Protein AF-A0A8S4SME7-F1 (afdb_monomer_lite)

Radius of gyration: 21.88 Å; chains: 1; bounding box: 50×60×46 Å

Structure (mmCIF, N/CA/C/O backbone):
data_AF-A0A8S4SME7-F1
#
_entry.id   AF-A0A8S4SME7-F1
#
loop_
_atom_site.group_PDB
_atom_site.id
_atom_site.type_symbol
_atom_site.label_atom_id
_atom_site.label_alt_id
_atom_site.label_comp_id
_atom_site.label_asym_id
_atom_site.label_entity_id
_atom_site.label_seq_id
_atom_site.pdbx_PDB_ins_code
_atom_site.Cartn_x
_atom_site.Cartn_y
_atom_site.Cartn_z
_atom_site.occupancy
_atom_site.B_iso_or_equiv
_atom_site.auth_seq_id
_atom_site.auth_comp_id
_atom_site.auth_asym_id
_atom_site.auth_atom_id
_atom_site.pdbx_PDB_model_num
ATOM 1 N N . MET A 1 1 ? 22.020 8.463 -25.367 1.00 37.25 1 MET A N 1
ATOM 2 C CA . MET A 1 1 ? 21.002 7.400 -25.484 1.00 37.25 1 MET A CA 1
ATOM 3 C C . MET A 1 1 ? 20.039 7.570 -24.329 1.00 37.25 1 MET A C 1
ATOM 5 O O . MET A 1 1 ? 20.477 7.434 -23.194 1.00 37.25 1 MET A O 1
ATOM 9 N N . ASP A 1 2 ? 18.777 7.885 -24.602 1.00 42.16 2 ASP A N 1
ATOM 10 C CA . ASP A 1 2 ? 17.768 7.990 -23.550 1.00 42.16 2 ASP A CA 1
ATOM 11 C C . ASP A 1 2 ? 17.160 6.609 -23.271 1.00 42.16 2 ASP A C 1
ATOM 13 O O . ASP A 1 2 ? 16.601 5.966 -24.163 1.00 42.16 2 ASP A O 1
ATOM 17 N N . PHE A 1 3 ? 17.296 6.130 -22.034 1.00 53.47 3 PHE A N 1
ATOM 18 C CA . PHE A 1 3 ? 16.821 4.818 -21.591 1.00 53.47 3 PHE A CA 1
ATOM 19 C C . PHE A 1 3 ? 15.359 4.899 -21.130 1.00 53.47 3 PHE A C 1
ATOM 21 O O . PHE A 1 3 ? 15.070 4.812 -19.939 1.00 53.47 3 PHE A O 1
ATOM 28 N N . TYR A 1 4 ? 14.418 5.099 -22.052 1.00 61.88 4 TYR A N 1
ATOM 29 C CA . TYR A 1 4 ? 12.991 5.030 -21.715 1.00 61.88 4 TYR A CA 1
ATOM 30 C C . TYR A 1 4 ? 12.489 3.580 -21.738 1.00 61.88 4 TYR A C 1
ATOM 32 O O . TYR A 1 4 ? 12.801 2.817 -22.656 1.00 61.88 4 TYR A O 1
ATOM 40 N N . VAL A 1 5 ? 11.666 3.203 -20.752 1.00 65.62 5 VAL A N 1
ATOM 41 C CA . VAL A 1 5 ? 10.930 1.929 -20.770 1.00 65.62 5 VAL A CA 1
ATOM 42 C C . VAL A 1 5 ? 9.905 2.000 -21.903 1.00 65.62 5 VAL A C 1
ATOM 44 O O . VAL A 1 5 ? 8.977 2.805 -21.848 1.00 65.62 5 VAL A O 1
ATOM 47 N N . LYS A 1 6 ? 10.033 1.154 -22.931 1.00 69.12 6 LYS A N 1
ATOM 48 C CA . LYS A 1 6 ? 8.935 0.929 -23.882 1.00 69.12 6 LYS A CA 1
ATOM 49 C C . LYS A 1 6 ? 7.955 -0.056 -23.258 1.00 69.12 6 LYS A C 1
ATOM 51 O O . LYS A 1 6 ? 8.192 -1.262 -23.273 1.00 69.12 6 LYS A O 1
ATOM 56 N N . LEU A 1 7 ? 6.864 0.455 -22.692 1.00 71.56 7 LEU A N 1
ATOM 57 C CA . LEU A 1 7 ? 5.798 -0.396 -22.171 1.00 71.56 7 LEU A CA 1
ATOM 58 C C . LEU A 1 7 ? 5.034 -1.056 -23.334 1.00 71.56 7 LEU A C 1
ATOM 60 O O . LEU A 1 7 ? 4.980 -0.485 -24.427 1.00 71.56 7 LEU A O 1
ATOM 64 N N . PRO A 1 8 ? 4.376 -2.213 -23.118 1.00 65.00 8 PRO A N 1
ATOM 65 C CA . PRO A 1 8 ? 3.649 -2.937 -24.171 1.00 65.00 8 PRO A CA 1
ATOM 66 C C . PRO A 1 8 ? 2.596 -2.100 -24.914 1.00 65.00 8 PRO A C 1
ATOM 68 O O . PRO A 1 8 ? 2.204 -2.431 -26.027 1.00 65.00 8 PRO A O 1
ATOM 71 N N . ARG A 1 9 ? 2.135 -1.004 -24.301 1.00 67.62 9 ARG A N 1
ATOM 72 C CA . ARG A 1 9 ? 1.143 -0.072 -24.856 1.00 67.62 9 ARG A CA 1
ATOM 73 C C . ARG A 1 9 ? 1.756 1.127 -25.592 1.00 67.62 9 ARG A C 1
ATOM 75 O O . ARG A 1 9 ? 1.030 2.050 -25.934 1.00 67.62 9 ARG A O 1
ATOM 82 N N . GLY A 1 10 ? 3.074 1.148 -25.799 1.00 67.12 10 GLY A N 1
ATOM 83 C CA . GLY A 1 10 ? 3.774 2.221 -26.515 1.00 67.12 10 GLY A CA 1
ATOM 84 C C . GLY A 1 10 ? 3.908 3.538 -25.742 1.00 67.12 10 GLY A C 1
ATOM 85 O O . GLY A 1 10 ? 4.408 4.514 -26.294 1.00 67.12 10 GLY A O 1
ATOM 86 N N . HIS A 1 11 ? 3.492 3.577 -24.474 1.00 67.88 11 HIS A N 1
ATOM 87 C CA . HIS A 1 11 ? 3.708 4.718 -23.586 1.00 67.88 11 HIS A CA 1
ATOM 88 C C . HIS A 1 11 ? 5.044 4.592 -22.845 1.00 67.88 11 HIS A C 1
ATOM 90 O O . HIS A 1 11 ? 5.543 3.488 -22.621 1.00 67.88 11 HIS A O 1
ATOM 96 N N . THR A 1 12 ? 5.606 5.735 -22.461 1.00 71.31 12 THR A N 1
ATOM 97 C CA . THR A 1 12 ? 6.865 5.842 -21.707 1.00 71.31 12 THR A CA 1
ATOM 98 C C . THR A 1 12 ? 6.650 6.047 -20.207 1.00 71.31 12 THR A C 1
ATOM 100 O O . THR A 1 12 ? 7.602 5.953 -19.437 1.00 71.31 12 THR A O 1
ATOM 103 N N . GLU A 1 13 ? 5.411 6.310 -19.783 1.00 82.06 13 GLU A N 1
ATOM 104 C CA . GLU A 1 13 ? 5.042 6.488 -18.381 1.00 82.06 13 GLU A CA 1
ATOM 105 C C . GLU A 1 13 ? 4.239 5.287 -17.876 1.00 82.06 13 GLU A C 1
ATOM 107 O O . GLU A 1 13 ? 3.258 4.873 -18.500 1.00 82.06 13 GLU A O 1
ATOM 112 N N . VAL A 1 14 ? 4.654 4.751 -16.728 1.00 88.19 14 VAL A N 1
ATOM 113 C CA . VAL A 1 14 ? 3.963 3.656 -16.042 1.00 88.19 14 VAL A CA 1
ATOM 114 C C . VAL A 1 14 ? 2.663 4.166 -15.434 1.00 88.19 14 VAL A C 1
ATOM 116 O O . VAL A 1 14 ? 2.647 5.174 -14.720 1.00 88.19 14 VAL A O 1
ATOM 119 N N . LYS A 1 15 ? 1.576 3.427 -15.647 1.00 91.50 15 LYS A N 1
ATOM 120 C CA . LYS A 1 15 ? 0.290 3.697 -14.998 1.00 91.50 15 LYS A CA 1
ATOM 121 C C . LYS A 1 15 ? 0.191 2.876 -13.722 1.00 91.50 15 LYS A C 1
ATOM 123 O O . LYS A 1 15 ? 0.374 1.664 -13.762 1.00 91.50 15 LYS A O 1
ATOM 128 N N . VAL A 1 16 ? -0.128 3.533 -12.607 1.00 95.88 16 VAL A N 1
ATOM 129 C CA . VAL A 1 16 ? -0.316 2.889 -11.300 1.00 95.88 16 VAL A CA 1
ATOM 130 C C . VAL A 1 16 ? -1.591 3.422 -10.655 1.00 95.88 16 VAL A C 1
ATOM 132 O O . VAL A 1 16 ? -1.749 4.630 -10.482 1.00 95.88 16 VAL A O 1
ATOM 135 N N . GLU A 1 17 ? -2.495 2.524 -10.278 1.00 97.69 17 GLU A N 1
ATOM 136 C CA . GLU A 1 17 ? -3.745 2.856 -9.600 1.00 97.69 17 GLU A CA 1
ATOM 137 C C . GLU A 1 17 ? -3.988 1.915 -8.417 1.00 97.69 17 GLU A C 1
ATOM 139 O O . GLU A 1 17 ? -3.972 0.694 -8.561 1.00 97.69 17 GLU A O 1
ATOM 144 N N . LEU A 1 18 ? -4.283 2.476 -7.244 1.00 98.19 18 LEU A N 1
ATOM 145 C CA . LEU A 1 18 ? -4.785 1.699 -6.118 1.00 98.19 18 LEU A CA 1
ATOM 146 C C . LEU A 1 18 ? -6.297 1.504 -6.266 1.00 98.19 18 LEU A C 1
ATOM 148 O O . LEU A 1 18 ? -7.036 2.477 -6.320 1.00 98.19 18 LEU A O 1
ATOM 152 N N . GLN A 1 19 ? -6.790 0.273 -6.285 1.00 97.81 19 GLN A N 1
ATOM 153 C CA . GLN A 1 19 ? -8.214 -0.063 -6.217 1.00 97.81 19 GLN A CA 1
ATOM 154 C C . GLN A 1 19 ? -8.554 -0.600 -4.823 1.00 97.81 19 GLN A C 1
ATOM 156 O O . GLN A 1 19 ? -7.885 -1.509 -4.335 1.00 97.81 19 GLN A O 1
ATOM 161 N N . MET A 1 20 ? -9.572 -0.021 -4.184 1.00 95.94 20 MET A N 1
ATOM 162 C CA . MET A 1 20 ? -10.047 -0.382 -2.842 1.00 95.94 20 MET A CA 1
ATOM 163 C C . MET A 1 20 ? -11.424 0.231 -2.569 1.00 95.94 20 MET A C 1
ATOM 165 O O . MET A 1 20 ? -11.803 1.221 -3.208 1.00 95.94 20 MET A O 1
ATOM 169 N N . GLU A 1 21 ? -12.143 -0.312 -1.590 1.00 96.06 21 GLU A N 1
ATOM 170 C CA . GLU A 1 21 ? -13.357 0.298 -1.058 1.00 96.06 21 GLU A CA 1
ATOM 171 C C . GLU A 1 21 ? -13.054 1.571 -0.247 1.00 96.06 21 GLU A C 1
ATOM 173 O O . GLU A 1 21 ? -12.045 1.676 0.450 1.00 96.06 21 GLU A O 1
ATOM 178 N N . ARG A 1 22 ? -13.967 2.549 -0.315 1.00 97.00 22 ARG A N 1
ATOM 179 C CA . ARG A 1 22 ? -13.883 3.805 0.452 1.00 97.00 22 ARG A CA 1
ATOM 180 C C . ARG A 1 22 ? -14.353 3.647 1.898 1.00 97.00 22 ARG A C 1
ATOM 182 O O . ARG A 1 22 ? -13.920 4.395 2.768 1.00 97.00 22 ARG A O 1
ATOM 189 N N . TRP A 1 23 ? -15.240 2.691 2.158 1.00 96.75 23 TRP A N 1
ATOM 190 C CA . TRP A 1 23 ? -15.848 2.479 3.467 1.00 96.75 23 TRP A CA 1
ATOM 191 C C . TRP A 1 23 ? -15.743 1.020 3.874 1.00 96.75 23 TRP A C 1
ATOM 193 O O . TRP A 1 23 ? -15.967 0.132 3.054 1.00 96.75 23 TRP A O 1
ATOM 203 N N . ALA A 1 24 ? -15.457 0.780 5.149 1.00 96.00 24 ALA A N 1
ATOM 204 C CA . ALA A 1 24 ? -15.472 -0.557 5.723 1.00 96.00 24 ALA A CA 1
ATOM 205 C C . ALA A 1 24 ? -16.025 -0.528 7.149 1.00 96.00 24 ALA A C 1
ATOM 207 O O . ALA A 1 24 ? -15.760 0.400 7.914 1.00 96.00 24 ALA A O 1
ATOM 208 N N . ALA A 1 25 ? -16.794 -1.548 7.520 1.00 96.12 25 ALA A N 1
ATOM 209 C CA . ALA A 1 25 ? -17.278 -1.674 8.886 1.00 96.12 25 ALA A CA 1
ATOM 210 C C . ALA A 1 25 ? -16.133 -2.068 9.834 1.00 96.12 25 ALA A C 1
ATOM 212 O O . ALA A 1 25 ? -15.244 -2.847 9.475 1.00 96.12 25 ALA A O 1
ATOM 213 N N . ARG A 1 26 ? -16.178 -1.570 11.070 1.00 96.62 26 ARG A N 1
ATOM 214 C CA . ARG A 1 26 ? -15.284 -1.982 12.157 1.00 96.62 26 ARG A CA 1
ATOM 215 C C . ARG A 1 26 ? -15.386 -3.496 12.384 1.00 96.62 26 ARG A C 1
ATOM 217 O O . ARG A 1 26 ? -16.487 -4.033 12.456 1.00 96.62 26 ARG A O 1
ATOM 224 N N . GLY A 1 27 ? -14.249 -4.172 12.513 1.00 94.31 27 GLY A N 1
ATOM 225 C CA . GLY A 1 27 ? -14.116 -5.630 12.562 1.00 94.31 27 GLY A CA 1
ATOM 226 C C . GLY A 1 27 ? -14.125 -6.301 11.183 1.00 94.31 27 GLY A C 1
ATOM 227 O O . GLY A 1 27 ? -13.787 -7.477 11.079 1.00 94.31 27 GLY A O 1
ATOM 228 N N . GLY A 1 28 ? -14.470 -5.565 10.122 1.00 92.81 28 GLY A N 1
ATOM 229 C CA . GLY A 1 28 ? -14.517 -6.065 8.753 1.00 92.81 28 GLY A CA 1
ATOM 230 C C . GLY A 1 28 ? -13.144 -6.17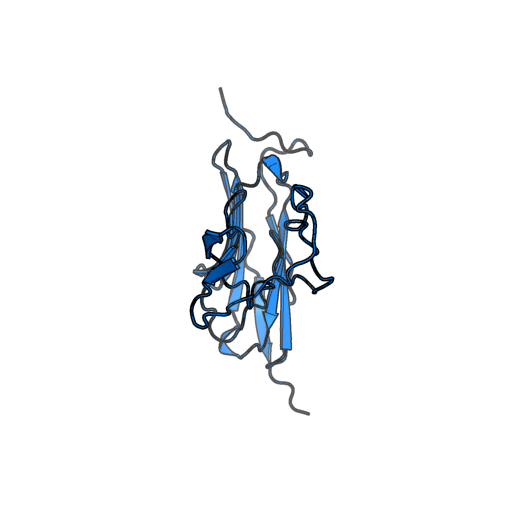9 8.091 1.00 92.81 28 GLY A C 1
ATOM 231 O O . GLY A 1 28 ? -12.095 -6.179 8.743 1.00 92.81 28 GLY A O 1
ATOM 232 N N . SER A 1 29 ? -13.161 -6.265 6.761 1.00 93.44 29 SER A N 1
ATOM 233 C CA . SER A 1 29 ? -11.963 -6.350 5.930 1.00 93.44 29 SER A CA 1
ATOM 234 C C . SER A 1 29 ? -12.083 -5.517 4.663 1.00 93.44 29 SER A C 1
ATOM 236 O O . SER A 1 29 ? -13.184 -5.347 4.147 1.00 93.44 29 SER A O 1
ATOM 238 N N . VAL A 1 30 ? -10.947 -5.065 4.139 1.00 94.75 30 VAL A N 1
ATOM 239 C CA . VAL A 1 30 ? -10.841 -4.317 2.881 1.00 94.75 30 VAL A CA 1
ATOM 240 C C . VAL A 1 30 ? -9.735 -4.929 2.025 1.00 94.75 30 VAL A C 1
ATOM 242 O O . VAL A 1 30 ? -8.704 -5.369 2.551 1.00 94.75 30 VAL A O 1
ATOM 245 N N . ARG A 1 31 ? -9.945 -4.980 0.708 1.00 94.25 31 ARG A N 1
ATOM 246 C CA . ARG A 1 31 ? -8.948 -5.483 -0.241 1.00 94.25 31 ARG A CA 1
ATOM 247 C C . ARG A 1 31 ? -8.300 -4.309 -0.960 1.00 94.25 31 ARG A C 1
ATOM 249 O O . ARG A 1 31 ? -8.968 -3.532 -1.630 1.00 94.25 31 ARG A O 1
ATOM 256 N N . LEU A 1 32 ? -6.981 -4.215 -0.854 1.00 96.00 32 LEU A N 1
ATOM 257 C CA . LEU A 1 32 ? -6.188 -3.233 -1.581 1.00 96.00 32 LEU A CA 1
ATOM 258 C C . LEU A 1 32 ? -5.570 -3.935 -2.786 1.00 96.00 32 LEU A C 1
ATOM 260 O O . LEU A 1 32 ? -4.917 -4.968 -2.631 1.00 96.00 32 LEU A O 1
ATOM 264 N N . ARG A 1 33 ? -5.767 -3.390 -3.986 1.00 96.50 33 ARG A N 1
ATOM 265 C CA . ARG A 1 33 ? -5.209 -3.924 -5.232 1.00 96.50 33 ARG A CA 1
ATOM 266 C C . ARG A 1 33 ? -4.426 -2.840 -5.961 1.00 96.50 33 ARG A C 1
ATOM 268 O O . ARG A 1 33 ? -5.002 -1.835 -6.355 1.00 96.50 33 ARG A O 1
ATOM 275 N N . CYS A 1 34 ? -3.136 -3.061 -6.174 1.00 97.00 34 CYS A N 1
ATOM 276 C CA . CYS A 1 34 ? -2.308 -2.194 -6.998 1.00 97.00 34 CYS A CA 1
ATOM 277 C C . CYS A 1 34 ? -2.409 -2.648 -8.457 1.00 97.00 34 CYS A C 1
ATOM 279 O O . CYS A 1 34 ? -1.972 -3.741 -8.816 1.00 97.00 34 CYS A O 1
ATOM 281 N N . VAL A 1 35 ? -3.048 -1.839 -9.295 1.00 96.38 35 VAL A N 1
ATOM 282 C CA . VAL A 1 35 ? -3.183 -2.082 -10.731 1.00 96.38 35 VAL A CA 1
ATOM 283 C C . VAL A 1 35 ? -2.103 -1.292 -11.452 1.00 96.38 35 VAL A C 1
ATOM 285 O O . VAL A 1 35 ? -2.034 -0.074 -11.317 1.00 96.38 35 VAL A O 1
ATOM 288 N N . HIS A 1 36 ? -1.275 -1.982 -12.233 1.00 94.25 36 HIS A N 1
ATOM 289 C CA . HIS A 1 36 ? -0.231 -1.357 -13.034 1.00 94.25 36 HIS A CA 1
ATOM 290 C C . HIS A 1 36 ? -0.052 -2.044 -14.387 1.00 94.25 36 HIS A C 1
ATOM 292 O O . HIS A 1 36 ? -0.512 -3.168 -14.592 1.00 94.25 36 HIS A O 1
ATOM 298 N N . ASP A 1 37 ? 0.634 -1.376 -15.313 1.00 92.06 37 ASP A N 1
ATOM 299 C CA . ASP A 1 37 ? 0.976 -1.908 -16.639 1.00 92.06 37 ASP A CA 1
ATOM 300 C C . ASP A 1 37 ? 2.440 -2.353 -16.782 1.00 92.06 37 ASP A C 1
ATOM 302 O O . ASP A 1 37 ? 2.863 -2.741 -17.872 1.00 92.06 37 ASP A O 1
ATOM 306 N N . VAL A 1 38 ? 3.193 -2.367 -15.676 1.00 90.12 38 VAL A N 1
ATOM 307 C CA . VAL A 1 38 ? 4.550 -2.931 -15.620 1.00 90.12 38 VAL A CA 1
ATOM 308 C C . VAL A 1 38 ? 4.517 -4.444 -15.872 1.00 90.12 38 VAL A C 1
ATOM 310 O O . VAL A 1 38 ? 3.842 -5.164 -15.132 1.00 90.12 38 VAL A O 1
ATOM 313 N N . PRO A 1 39 ? 5.256 -4.953 -16.873 1.00 88.06 39 PRO A N 1
ATOM 314 C CA . PRO A 1 39 ? 5.423 -6.386 -17.077 1.00 88.06 39 PRO A CA 1
ATOM 315 C C . PRO A 1 39 ? 6.105 -7.066 -15.874 1.00 88.06 39 PRO A C 1
ATOM 317 O O . PRO A 1 39 ? 7.038 -6.490 -15.310 1.00 88.06 39 PRO A O 1
ATOM 320 N N . PRO A 1 40 ? 5.745 -8.316 -15.523 1.00 87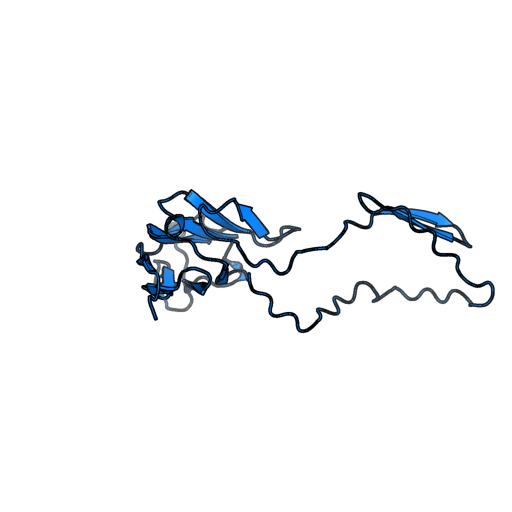.50 40 PRO A N 1
ATOM 321 C CA . PRO A 1 40 ? 6.311 -9.003 -14.355 1.00 87.50 40 PRO A CA 1
ATOM 322 C C . PRO A 1 40 ? 7.845 -9.087 -14.355 1.00 87.50 40 PRO A C 1
ATOM 324 O O . PRO A 1 40 ? 8.476 -8.910 -13.319 1.00 87.50 40 PRO A O 1
ATOM 327 N N . HIS A 1 41 ? 8.459 -9.272 -15.528 1.00 86.31 41 HIS A N 1
ATOM 328 C CA . HIS A 1 41 ? 9.917 -9.338 -15.693 1.00 86.31 41 HIS A CA 1
ATOM 329 C C . HIS A 1 41 ? 10.635 -7.985 -15.528 1.00 86.31 41 HIS A C 1
ATOM 331 O O . HIS A 1 41 ? 11.855 -7.967 -15.417 1.00 86.31 41 HIS A O 1
ATOM 337 N N . LEU A 1 42 ? 9.905 -6.860 -15.497 1.00 89.00 42 LEU A N 1
ATOM 338 C CA . LEU A 1 42 ? 10.454 -5.518 -15.233 1.00 89.00 42 LEU A CA 1
ATOM 339 C C . LEU A 1 42 ? 10.110 -4.983 -13.832 1.00 89.00 42 LEU A C 1
ATOM 341 O O . LEU A 1 42 ? 10.862 -4.175 -13.302 1.00 89.00 42 LEU A O 1
ATOM 345 N N . LEU A 1 43 ? 9.043 -5.493 -13.201 1.00 91.50 43 LEU A N 1
ATOM 346 C CA . LEU A 1 43 ? 8.641 -5.247 -11.804 1.00 91.50 43 LEU A CA 1
ATOM 347 C C . LEU A 1 43 ? 9.653 -5.643 -10.691 1.00 91.50 43 LEU A C 1
ATOM 349 O O . LEU A 1 43 ? 9.636 -6.778 -10.230 1.00 91.50 43 LEU A O 1
ATOM 353 N N . ASP A 1 44 ? 10.462 -4.722 -10.179 1.00 93.81 44 ASP A N 1
ATOM 354 C CA . ASP A 1 44 ? 11.325 -4.960 -8.999 1.00 93.81 44 ASP A CA 1
ATOM 355 C C . ASP A 1 44 ? 10.480 -5.232 -7.743 1.00 93.81 44 ASP A C 1
ATOM 357 O O . ASP A 1 44 ? 10.668 -6.195 -6.994 1.00 93.81 44 ASP A O 1
ATOM 361 N N . LYS A 1 45 ? 9.517 -4.339 -7.495 1.00 94.94 45 LYS A N 1
ATOM 362 C CA . LYS A 1 45 ? 8.893 -4.215 -6.180 1.00 94.94 45 LYS A CA 1
ATOM 363 C C . LYS A 1 45 ? 7.542 -3.515 -6.247 1.00 94.94 45 LYS A C 1
ATOM 365 O O . LYS A 1 45 ? 7.361 -2.565 -7.006 1.00 94.94 45 LYS A O 1
ATOM 370 N N . VAL A 1 46 ? 6.630 -3.951 -5.377 1.00 96.38 46 VAL A N 1
ATOM 371 C CA . VAL A 1 46 ? 5.344 -3.292 -5.100 1.00 96.38 46 VAL A CA 1
ATOM 372 C C . VAL A 1 46 ? 5.271 -2.974 -3.616 1.00 96.38 46 VAL A C 1
ATOM 374 O O . VAL A 1 46 ? 5.561 -3.825 -2.774 1.00 96.38 46 VAL A O 1
ATOM 377 N N . VAL A 1 47 ? 4.888 -1.750 -3.273 1.00 97.31 47 VAL A N 1
ATOM 378 C CA . VAL A 1 47 ? 4.773 -1.291 -1.887 1.00 97.31 47 VAL A CA 1
ATOM 379 C C . VAL A 1 47 ? 3.380 -0.731 -1.666 1.00 97.31 47 VAL A C 1
ATOM 381 O O . VAL A 1 47 ? 2.923 0.102 -2.439 1.00 97.31 47 VAL A O 1
ATOM 384 N N . PHE A 1 48 ? 2.713 -1.158 -0.598 1.00 97.25 48 PHE A N 1
ATOM 385 C CA . PHE A 1 48 ? 1.496 -0.508 -0.120 1.00 97.25 48 PHE A CA 1
ATOM 386 C C . PHE A 1 48 ? 1.854 0.425 1.026 1.00 97.25 48 PHE A C 1
ATOM 388 O O . PHE A 1 48 ? 2.602 0.048 1.938 1.00 97.25 48 PHE A O 1
ATOM 395 N N . LEU A 1 49 ? 1.302 1.631 0.980 1.00 97.44 49 LEU A N 1
ATOM 396 C CA . LEU A 1 49 ? 1.537 2.672 1.962 1.00 97.44 49 LEU A CA 1
ATOM 397 C C . LEU A 1 49 ? 0.220 3.118 2.589 1.00 97.44 49 LEU A C 1
ATOM 399 O O . LEU A 1 49 ? -0.829 3.127 1.943 1.00 97.44 49 LEU A O 1
ATOM 403 N N . ARG A 1 50 ? 0.309 3.528 3.850 1.00 96.62 50 ARG A N 1
ATOM 404 C CA . ARG A 1 50 ? -0.728 4.239 4.589 1.00 96.62 50 ARG A CA 1
ATOM 405 C C . ARG A 1 50 ? -0.125 5.524 5.136 1.00 96.62 50 ARG A C 1
ATOM 407 O O . ARG A 1 50 ? 0.851 5.454 5.882 1.00 96.62 50 ARG A O 1
ATOM 414 N N . HIS A 1 51 ? -0.679 6.677 4.768 1.00 94.50 51 HIS A N 1
ATOM 415 C CA . HIS A 1 51 ? -0.125 7.994 5.114 1.00 94.50 51 HIS A CA 1
ATOM 416 C C . HIS A 1 51 ? 1.386 8.091 4.821 1.00 94.50 51 HIS A C 1
ATOM 418 O O . HIS A 1 51 ? 2.173 8.514 5.666 1.00 94.50 51 HIS A O 1
ATOM 424 N N . GLY A 1 52 ? 1.818 7.577 3.664 1.00 93.69 52 GLY A N 1
ATOM 425 C CA . GLY A 1 52 ? 3.235 7.530 3.274 1.00 93.69 52 GLY A CA 1
ATOM 426 C C . GLY A 1 52 ? 4.112 6.528 4.044 1.00 93.69 52 GLY A C 1
ATOM 427 O O . GLY A 1 52 ? 5.301 6.417 3.762 1.00 93.69 52 GLY A O 1
ATOM 428 N N . THR A 1 53 ? 3.559 5.762 4.989 1.00 95.19 53 THR A N 1
ATOM 429 C CA . THR A 1 53 ? 4.289 4.721 5.730 1.00 95.19 53 THR A CA 1
ATOM 430 C C . THR A 1 53 ? 4.023 3.348 5.130 1.00 95.19 53 THR A C 1
ATOM 432 O O . THR A 1 53 ? 2.876 2.986 4.880 1.00 95.19 53 THR A O 1
ATOM 435 N N . LYS A 1 54 ? 5.074 2.553 4.916 1.00 95.06 54 LYS A N 1
ATOM 436 C CA . LYS A 1 54 ? 4.956 1.208 4.336 1.00 95.06 54 LYS A CA 1
ATOM 437 C C . LYS A 1 54 ? 4.193 0.277 5.276 1.00 95.06 54 LYS A C 1
ATOM 439 O O . LYS A 1 54 ? 4.550 0.156 6.443 1.00 95.06 54 LYS A O 1
ATOM 444 N N . ILE A 1 55 ? 3.189 -0.406 4.739 1.00 94.19 55 ILE A N 1
ATOM 445 C CA . ILE A 1 55 ? 2.394 -1.419 5.453 1.00 94.19 55 ILE A CA 1
ATOM 446 C C . ILE A 1 55 ? 2.606 -2.825 4.884 1.00 94.19 55 ILE A C 1
ATOM 448 O O . ILE A 1 55 ? 2.463 -3.821 5.590 1.00 94.19 55 ILE A O 1
ATOM 452 N N . PHE A 1 56 ? 3.019 -2.910 3.618 1.00 93.94 56 PHE A N 1
ATOM 453 C CA . PHE A 1 56 ? 3.394 -4.154 2.959 1.00 93.94 56 PHE A CA 1
ATOM 454 C C . PHE A 1 56 ? 4.369 -3.886 1.817 1.00 93.94 56 PHE A C 1
ATOM 456 O O . PHE A 1 56 ? 4.306 -2.839 1.170 1.00 93.94 56 PHE A O 1
ATOM 463 N N . GLN A 1 57 ? 5.245 -4.847 1.551 1.00 92.81 57 GLN A N 1
ATOM 464 C CA . GLN A 1 57 ? 6.199 -4.787 0.456 1.00 92.81 57 GLN A CA 1
ATOM 465 C C . GLN A 1 57 ? 6.381 -6.169 -0.173 1.00 92.81 57 GLN A C 1
ATOM 467 O O . GLN A 1 57 ? 6.699 -7.124 0.530 1.00 92.81 57 GLN A O 1
ATOM 472 N N . TYR A 1 58 ? 6.250 -6.238 -1.494 1.00 92.25 58 TYR A N 1
ATOM 473 C CA . TYR A 1 58 ? 6.698 -7.346 -2.332 1.00 92.25 58 TYR A CA 1
ATOM 474 C C . TYR A 1 58 ? 8.011 -6.973 -3.021 1.00 92.25 58 TYR A C 1
ATOM 476 O O . TYR A 1 58 ? 8.156 -5.846 -3.497 1.00 92.25 58 TYR A O 1
ATOM 484 N N . ILE A 1 59 ? 8.958 -7.905 -3.066 1.00 91.00 59 ILE A N 1
ATOM 485 C CA . ILE A 1 59 ? 10.222 -7.772 -3.791 1.00 91.00 59 ILE A CA 1
ATOM 486 C C . ILE A 1 59 ? 10.405 -9.036 -4.625 1.00 91.00 59 ILE A C 1
ATOM 488 O O . ILE A 1 59 ? 10.389 -10.142 -4.070 1.00 91.00 59 ILE A O 1
ATOM 492 N N . ARG A 1 60 ? 10.595 -8.873 -5.937 1.00 89.50 60 ARG A N 1
ATOM 493 C CA . ARG A 1 60 ? 10.828 -9.999 -6.842 1.00 89.50 60 ARG A CA 1
ATOM 494 C C . ARG A 1 60 ? 12.099 -10.748 -6.436 1.00 89.50 60 ARG A C 1
ATOM 496 O O . ARG A 1 60 ? 13.040 -10.170 -5.896 1.00 89.50 60 ARG A O 1
ATOM 503 N N . ASP A 1 61 ? 12.103 -12.057 -6.665 1.00 86.19 61 ASP A N 1
ATOM 504 C CA . ASP A 1 61 ? 13.266 -12.941 -6.513 1.00 86.19 61 ASP A CA 1
ATOM 505 C C . ASP A 1 61 ? 13.873 -13.021 -5.097 1.00 86.19 61 ASP A C 1
ATOM 507 O O . ASP A 1 61 ? 14.931 -13.621 -4.897 1.00 86.19 61 ASP A O 1
ATOM 511 N N . ARG A 1 62 ? 13.187 -12.491 -4.074 1.00 81.94 62 ARG A N 1
ATOM 512 C CA . ARG A 1 62 ? 13.569 -12.659 -2.665 1.00 81.94 62 ARG A CA 1
ATOM 513 C C . ARG A 1 62 ? 12.841 -13.826 -2.011 1.00 81.94 62 ARG A C 1
ATOM 515 O O . ARG A 1 62 ? 11.714 -14.168 -2.356 1.00 81.94 62 ARG A O 1
ATOM 522 N N . LYS A 1 63 ? 13.489 -14.417 -1.006 1.00 78.31 63 LYS A N 1
ATOM 523 C CA . LYS A 1 63 ? 12.907 -15.435 -0.125 1.00 78.31 63 LYS A CA 1
ATOM 524 C C . LYS A 1 63 ? 13.075 -14.990 1.339 1.00 78.31 63 LYS A C 1
ATOM 526 O O . LYS A 1 63 ? 14.218 -14.899 1.784 1.00 78.31 63 LYS A O 1
ATOM 531 N N . PRO A 1 64 ? 11.984 -14.685 2.071 1.00 78.38 64 PRO A N 1
ATOM 532 C CA . PRO A 1 64 ? 10.610 -14.570 1.576 1.00 78.38 64 PRO A CA 1
ATOM 533 C C . PRO A 1 64 ? 10.441 -13.361 0.628 1.00 78.38 64 PRO A C 1
ATOM 535 O O . PRO A 1 64 ? 11.159 -12.367 0.772 1.00 78.38 64 PRO A O 1
ATOM 538 N N . PRO A 1 65 ? 9.501 -13.420 -0.332 1.00 78.44 65 PRO A N 1
ATOM 539 C CA . PRO A 1 65 ? 9.278 -12.340 -1.298 1.00 78.44 65 PRO A CA 1
ATOM 540 C C . PRO A 1 65 ? 8.506 -11.154 -0.706 1.00 78.44 65 PRO A C 1
ATOM 542 O O . PRO A 1 65 ? 8.360 -10.121 -1.356 1.00 78.44 65 PRO A O 1
ATOM 545 N N . TYR A 1 66 ? 8.014 -11.282 0.530 1.00 86.19 66 TYR A N 1
ATOM 546 C CA . TYR A 1 66 ? 7.172 -10.289 1.183 1.00 86.19 66 TYR A CA 1
ATOM 547 C C . TYR A 1 66 ? 7.765 -9.809 2.503 1.00 86.19 66 TYR A C 1
ATOM 549 O O . TYR A 1 66 ? 8.410 -10.565 3.233 1.00 86.19 66 TYR A O 1
ATOM 557 N N . ARG A 1 67 ? 7.472 -8.555 2.843 1.00 86.44 67 ARG A N 1
ATOM 558 C CA . ARG A 1 67 ? 7.709 -7.971 4.161 1.00 86.44 67 ARG A CA 1
ATOM 559 C C . ARG A 1 67 ? 6.441 -7.274 4.639 1.00 86.44 67 ARG A C 1
ATOM 561 O O . ARG A 1 67 ? 5.913 -6.396 3.955 1.00 86.44 67 ARG A O 1
ATOM 568 N N . ASN A 1 68 ? 5.966 -7.673 5.812 1.00 87.19 68 ASN A N 1
ATOM 569 C CA . ASN A 1 68 ? 4.843 -7.046 6.492 1.00 87.19 68 ASN A CA 1
ATOM 570 C C . ASN A 1 68 ? 5.351 -5.988 7.487 1.00 87.19 68 ASN A C 1
ATOM 572 O O . ASN A 1 68 ? 6.490 -6.029 7.958 1.00 87.19 68 ASN A O 1
ATOM 576 N N . PHE A 1 69 ? 4.506 -5.000 7.763 1.00 87.62 69 PHE A N 1
ATOM 577 C CA . PHE A 1 69 ? 4.764 -3.975 8.765 1.00 87.62 69 PHE A CA 1
ATOM 578 C C . PHE A 1 69 ? 3.509 -3.777 9.612 1.00 87.62 69 PHE A C 1
ATOM 580 O O . PHE A 1 69 ? 2.386 -4.041 9.171 1.00 87.62 69 PHE A O 1
ATOM 587 N N . THR A 1 70 ? 3.689 -3.295 10.839 1.00 87.12 70 THR A N 1
ATOM 588 C CA . THR A 1 70 ? 2.571 -3.016 11.739 1.00 87.12 70 THR A CA 1
ATOM 589 C C . THR A 1 70 ? 1.688 -1.919 11.155 1.00 87.12 70 THR A C 1
ATOM 591 O O . THR A 1 70 ? 2.148 -0.807 10.904 1.00 87.12 70 THR A O 1
ATOM 594 N N . THR A 1 71 ? 0.403 -2.221 10.973 1.00 88.06 71 THR A N 1
ATOM 595 C CA . THR A 1 71 ? -0.594 -1.248 10.518 1.00 88.06 71 THR A CA 1
ATOM 596 C C . THR A 1 71 ? -1.509 -0.896 11.689 1.00 88.06 71 THR A C 1
ATOM 598 O O . THR A 1 71 ? -2.238 -1.762 12.169 1.00 88.06 71 THR A O 1
ATOM 601 N N . PRO A 1 72 ? -1.498 0.350 12.191 1.00 90.94 72 PRO A N 1
ATOM 602 C CA . PRO A 1 72 ? -2.390 0.739 13.277 1.00 90.94 72 PRO A CA 1
ATOM 603 C C . PRO A 1 72 ? -3.859 0.505 12.908 1.00 90.94 72 PRO A C 1
ATOM 605 O O . PRO A 1 72 ? -4.323 0.977 11.871 1.00 90.94 72 PRO A O 1
ATOM 608 N N . GLY A 1 73 ? -4.578 -0.233 13.756 1.00 91.19 73 GLY A N 1
ATOM 609 C CA . GLY A 1 73 ? -6.000 -0.531 13.573 1.00 91.19 73 GLY A CA 1
ATOM 610 C C . GLY A 1 73 ? -6.328 -1.555 12.485 1.00 91.19 73 GLY A C 1
ATOM 611 O O . GLY A 1 73 ? -7.494 -1.681 12.137 1.00 91.19 73 GLY A O 1
ATOM 612 N N . ALA A 1 74 ? -5.356 -2.269 11.914 1.00 92.19 74 ALA A N 1
ATOM 613 C CA . ALA A 1 74 ? -5.629 -3.314 10.930 1.00 92.19 74 ALA A CA 1
ATOM 614 C C . ALA A 1 74 ? -4.616 -4.454 11.020 1.00 92.19 74 ALA A C 1
ATOM 616 O O . ALA A 1 74 ? -3.432 -4.245 11.275 1.00 92.19 74 ALA A O 1
ATOM 617 N N . VAL A 1 75 ? -5.071 -5.669 10.736 1.00 89.94 75 VAL A N 1
ATOM 618 C CA . VAL A 1 75 ? -4.213 -6.850 10.636 1.00 89.94 75 VAL A CA 1
ATOM 619 C C . VAL A 1 75 ? -4.087 -7.233 9.171 1.00 89.94 75 VAL A C 1
ATOM 621 O O . VAL A 1 75 ? -5.087 -7.476 8.497 1.00 89.94 75 VAL A O 1
ATOM 624 N N . LEU A 1 76 ? -2.856 -7.316 8.672 1.00 88.56 76 LEU A N 1
ATOM 625 C CA . LEU A 1 76 ? -2.604 -7.891 7.359 1.00 88.56 76 LEU A CA 1
ATOM 626 C C . LEU A 1 76 ? -2.939 -9.385 7.407 1.00 88.56 76 LEU A C 1
ATOM 628 O O . LEU A 1 76 ? -2.431 -10.107 8.268 1.00 88.56 76 LEU A O 1
ATOM 632 N N . LYS A 1 77 ? -3.788 -9.864 6.496 1.00 79.75 77 LYS A N 1
ATOM 633 C CA . LYS A 1 77 ? -3.928 -11.305 6.289 1.00 79.75 77 LYS A CA 1
ATOM 634 C C . LYS A 1 77 ? -2.840 -11.727 5.310 1.00 79.75 77 LYS A C 1
ATOM 636 O O . LYS A 1 77 ? -2.970 -11.517 4.109 1.00 79.75 77 LYS A O 1
ATOM 641 N N . ASP A 1 78 ? -1.743 -12.256 5.831 1.00 69.12 78 ASP A N 1
ATOM 642 C CA . ASP A 1 78 ? -0.722 -12.936 5.047 1.00 69.12 78 ASP A CA 1
ATOM 643 C C . ASP A 1 78 ? -0.986 -14.449 5.045 1.00 69.12 78 ASP A C 1
ATOM 645 O O . ASP A 1 78 ? -1.446 -15.032 6.026 1.00 69.12 78 ASP A O 1
ATOM 649 N N . GLY A 1 79 ? -0.716 -15.098 3.909 1.00 54.03 79 GLY A N 1
ATOM 650 C CA . GLY A 1 79 ? -0.744 -16.563 3.789 1.00 54.03 79 GLY A CA 1
ATOM 651 C C . GLY A 1 79 ? 0.482 -17.240 4.415 1.00 54.03 79 GLY A C 1
ATOM 652 O O . GLY A 1 79 ? 0.662 -18.438 4.275 1.00 54.03 79 GLY A O 1
ATOM 653 N N . HIS A 1 80 ? 1.349 -16.471 5.081 1.00 52.19 80 HIS A N 1
ATOM 654 C CA . HIS A 1 80 ? 2.611 -16.933 5.661 1.00 52.19 80 HIS A CA 1
ATOM 655 C C . HIS A 1 80 ? 2.534 -17.188 7.165 1.00 52.19 80 HIS A C 1
ATOM 657 O O . HIS A 1 80 ? 3.569 -17.331 7.822 1.00 52.19 80 HIS A O 1
ATOM 663 N N . ARG A 1 81 ? 1.331 -17.273 7.740 1.00 47.09 81 ARG A N 1
ATOM 664 C CA . ARG A 1 81 ? 1.216 -17.729 9.122 1.00 47.09 81 ARG A CA 1
ATOM 665 C C . ARG A 1 81 ? 1.494 -19.229 9.178 1.00 47.09 81 ARG A C 1
ATOM 667 O O . ARG A 1 81 ? 0.606 -20.044 8.975 1.00 47.09 81 ARG A O 1
ATOM 674 N N . ASN A 1 82 ? 2.754 -19.502 9.520 1.00 45.28 82 ASN A N 1
ATOM 675 C CA . ASN A 1 82 ? 3.366 -20.763 9.927 1.00 45.28 82 ASN A CA 1
ATOM 676 C C . ASN A 1 82 ? 4.120 -21.557 8.845 1.00 45.28 82 ASN A C 1
ATOM 678 O O . ASN A 1 82 ? 3.815 -22.716 8.581 1.00 45.28 82 ASN A O 1
ATOM 682 N N . CYS A 1 83 ? 5.182 -20.969 8.286 1.00 43.62 83 CYS A N 1
ATOM 683 C CA . CYS A 1 83 ? 6.272 -21.773 7.730 1.00 43.62 83 CYS A CA 1
ATOM 684 C C . CYS A 1 83 ? 7.435 -21.772 8.738 1.00 43.62 83 CYS A C 1
ATOM 686 O O . CYS A 1 83 ? 8.245 -20.844 8.694 1.00 43.62 83 CYS A O 1
ATOM 688 N N . PRO A 1 84 ? 7.529 -22.742 9.671 1.00 43.28 84 PRO A N 1
ATOM 689 C CA . PRO A 1 84 ? 8.767 -22.922 10.417 1.00 43.28 84 PRO A CA 1
ATOM 690 C C . PRO A 1 84 ? 9.890 -23.143 9.399 1.00 43.28 84 PRO A C 1
ATOM 692 O O . PRO A 1 84 ? 9.753 -23.960 8.483 1.00 43.28 84 PRO A O 1
ATOM 695 N N . ILE A 1 85 ? 10.985 -22.391 9.519 1.00 44.72 85 ILE A N 1
ATOM 696 C CA . ILE A 1 85 ? 12.207 -22.713 8.786 1.00 44.72 85 ILE A CA 1
ATOM 697 C C . ILE A 1 85 ? 12.684 -24.044 9.364 1.00 44.72 85 ILE A C 1
ATOM 699 O O . ILE A 1 85 ? 13.277 -24.092 10.435 1.00 44.72 85 ILE A O 1
ATOM 703 N N . ILE A 1 86 ? 12.370 -25.142 8.682 1.00 47.53 86 ILE A N 1
ATOM 704 C CA . ILE A 1 86 ? 12.911 -26.450 9.027 1.00 47.53 86 ILE A CA 1
ATOM 705 C C . ILE A 1 86 ? 14.340 -26.481 8.495 1.00 47.53 86 ILE A C 1
ATOM 707 O O . ILE A 1 86 ? 14.561 -26.608 7.289 1.00 47.53 86 ILE A O 1
ATOM 711 N N . SER A 1 87 ? 15.313 -26.357 9.390 1.00 45.06 87 SER A N 1
ATOM 712 C CA . SER A 1 87 ? 16.705 -26.628 9.049 1.00 45.06 87 SER A CA 1
ATOM 713 C C . SER A 1 87 ? 16.970 -28.119 9.248 1.00 45.06 87 SER A C 1
ATOM 715 O O . SER A 1 87 ? 16.822 -28.644 10.355 1.00 45.06 87 SER A O 1
ATOM 717 N N . ILE A 1 88 ? 17.334 -28.823 8.172 1.00 52.16 88 ILE A N 1
ATOM 718 C CA . ILE A 1 88 ? 17.833 -30.200 8.264 1.00 52.16 88 ILE A CA 1
ATOM 719 C C . ILE A 1 88 ? 19.336 -30.100 8.509 1.00 52.16 88 ILE A C 1
ATOM 721 O O . ILE A 1 88 ? 20.108 -29.870 7.581 1.00 52.16 88 ILE A O 1
ATOM 725 N N . THR A 1 89 ? 19.753 -30.240 9.764 1.00 47.00 89 THR A N 1
ATOM 726 C CA . THR A 1 89 ? 21.166 -30.114 10.150 1.00 47.00 89 THR A CA 1
ATOM 727 C C . THR A 1 89 ? 21.926 -31.437 10.067 1.00 47.00 89 THR A C 1
ATOM 729 O O . THR A 1 89 ? 23.145 -31.416 9.909 1.00 47.00 89 THR A O 1
ATOM 732 N N . GLN A 1 90 ? 21.241 -32.589 10.119 1.00 41.69 90 GLN A N 1
ATOM 733 C CA . GLN A 1 90 ? 21.892 -33.899 10.037 1.00 41.69 90 GLN A CA 1
ATOM 734 C C . GLN A 1 90 ? 20.992 -34.978 9.415 1.00 41.69 90 GLN A C 1
ATOM 736 O O . GLN A 1 90 ? 19.848 -35.179 9.830 1.00 41.69 90 GLN A O 1
ATOM 741 N N . VAL A 1 91 ? 21.547 -35.706 8.441 1.00 47.25 91 VAL A N 1
ATOM 742 C CA . VAL A 1 91 ? 20.952 -36.905 7.834 1.00 47.25 91 VAL A CA 1
ATOM 743 C C . VAL A 1 91 ? 21.870 -38.087 8.141 1.00 47.25 91 VAL A C 1
ATOM 745 O O . VAL A 1 91 ? 23.015 -38.112 7.694 1.00 47.25 91 VAL A O 1
ATOM 748 N N . ALA A 1 92 ? 21.382 -39.047 8.922 1.00 50.22 92 ALA A N 1
ATOM 749 C CA . ALA A 1 92 ? 22.020 -40.345 9.128 1.00 50.22 92 ALA A CA 1
ATOM 750 C C . ALA A 1 92 ? 21.236 -41.428 8.371 1.00 50.22 92 ALA A C 1
ATOM 752 O O . ALA A 1 92 ? 20.094 -41.210 7.967 1.00 50.22 92 ALA A O 1
ATOM 753 N N . LEU A 1 93 ? 21.839 -42.603 8.182 1.00 47.62 93 LEU A N 1
ATOM 754 C CA . LEU A 1 93 ? 21.229 -43.719 7.443 1.00 47.62 93 LEU A CA 1
ATOM 755 C C . LEU A 1 93 ? 19.867 -44.166 8.012 1.00 47.62 93 LEU A C 1
ATOM 757 O O . LEU A 1 93 ? 19.059 -44.719 7.273 1.00 47.62 93 LEU A O 1
ATOM 761 N N . ASP A 1 94 ? 19.604 -43.909 9.293 1.00 42.22 94 ASP A N 1
ATOM 762 C CA . ASP A 1 94 ? 18.404 -44.325 10.022 1.00 42.22 94 ASP A CA 1
ATOM 763 C C . ASP A 1 94 ? 17.596 -43.157 10.629 1.00 42.22 94 ASP A C 1
ATOM 765 O O . ASP A 1 94 ? 16.542 -43.392 11.228 1.00 42.22 94 ASP A O 1
ATOM 769 N N . ARG A 1 95 ? 18.060 -41.898 10.513 1.00 41.66 95 ARG A N 1
ATOM 770 C CA . ARG A 1 95 ? 17.440 -40.736 11.185 1.00 41.66 95 ARG A CA 1
ATOM 771 C C . ARG A 1 95 ? 17.569 -39.440 10.388 1.00 41.66 95 ARG A C 1
ATOM 773 O O . ARG A 1 95 ? 18.650 -39.092 9.915 1.00 41.66 95 ARG A O 1
ATOM 780 N N . VAL A 1 96 ? 16.477 -38.678 10.337 1.00 45.50 96 VAL A N 1
ATOM 781 C CA . VAL A 1 96 ? 16.455 -37.284 9.871 1.00 45.50 96 VAL A CA 1
ATOM 782 C C . VAL A 1 96 ? 16.173 -36.392 11.076 1.00 45.50 96 VAL A C 1
ATOM 784 O O . VAL A 1 96 ? 15.150 -36.562 11.740 1.00 45.50 96 VAL A O 1
ATOM 787 N N . VAL A 1 97 ? 17.076 -35.454 11.372 1.00 44.88 97 VAL A N 1
ATOM 788 C CA . VAL A 1 97 ? 16.875 -34.460 12.438 1.00 44.88 97 VAL A CA 1
ATOM 789 C C . VAL A 1 97 ? 16.311 -33.183 11.822 1.00 44.88 97 VAL A C 1
ATOM 791 O O . VAL A 1 97 ? 16.950 -32.547 10.985 1.00 44.88 97 VAL A O 1
ATOM 794 N N . VAL A 1 98 ? 15.097 -32.831 12.238 1.00 45.38 98 VAL A N 1
ATOM 795 C CA . VAL A 1 98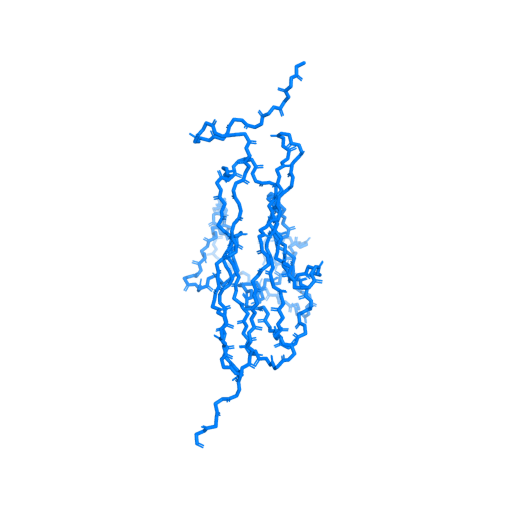 ? 14.359 -31.633 11.826 1.00 45.38 98 VAL A CA 1
ATOM 796 C C . VAL A 1 98 ? 14.421 -30.640 12.987 1.00 45.38 98 VAL A C 1
ATOM 798 O O . VAL A 1 98 ? 13.891 -30.925 14.061 1.00 45.38 98 VAL A O 1
ATOM 801 N N . VAL A 1 99 ? 15.071 -29.489 12.791 1.00 42.47 99 VAL A N 1
ATOM 802 C CA . VAL A 1 99 ? 15.084 -28.392 13.773 1.00 42.47 99 VAL A CA 1
ATOM 803 C C . VAL A 1 99 ? 14.098 -27.322 13.313 1.00 42.47 99 VAL A C 1
ATOM 805 O O . VAL A 1 99 ? 14.264 -26.767 12.227 1.00 42.47 99 VAL A O 1
ATOM 808 N N . GLY A 1 100 ? 13.064 -27.067 14.117 1.00 42.03 100 GLY A N 1
ATOM 809 C CA . GLY A 1 100 ? 12.180 -25.906 13.993 1.00 42.03 100 GLY A CA 1
ATOM 810 C C . GLY A 1 100 ? 12.308 -25.012 15.227 1.00 42.03 100 GLY A C 1
ATOM 811 O O . GLY A 1 100 ? 12.643 -25.507 16.302 1.00 42.03 100 GLY A O 1
ATOM 812 N N . ASP A 1 101 ? 12.021 -23.718 15.074 1.00 46.53 101 ASP A N 1
ATOM 813 C CA . ASP A 1 101 ? 12.373 -22.658 16.035 1.00 46.53 101 ASP A CA 1
ATOM 814 C C . ASP A 1 101 ? 11.694 -22.703 17.421 1.00 46.53 101 ASP A C 1
ATOM 816 O O . ASP A 1 101 ? 11.901 -21.769 18.168 1.00 46.53 101 ASP A O 1
ATOM 820 N N . ASP A 1 102 ? 10.968 -23.759 17.822 1.00 36.03 102 ASP A N 1
ATOM 821 C CA . ASP A 1 102 ? 10.605 -23.979 19.247 1.00 36.03 102 ASP A CA 1
ATOM 822 C C . ASP A 1 102 ? 10.204 -25.433 19.611 1.00 36.03 102 ASP A C 1
ATOM 824 O O . ASP A 1 102 ? 9.773 -25.708 20.730 1.00 36.03 102 ASP A O 1
ATOM 828 N N . THR A 1 103 ? 10.355 -26.422 18.716 1.00 36.22 103 THR A N 1
ATOM 829 C CA . THR A 1 103 ? 10.093 -27.841 19.048 1.00 36.22 103 THR A CA 1
ATOM 830 C C . THR A 1 103 ? 10.996 -28.785 18.249 1.00 36.22 103 THR A C 1
ATOM 832 O O . THR A 1 103 ? 10.952 -28.839 17.022 1.00 36.22 103 THR A O 1
ATOM 835 N N . PHE A 1 104 ? 11.816 -29.573 18.950 1.00 37.44 104 PHE A N 1
ATOM 836 C CA . PHE A 1 104 ? 12.560 -30.688 18.358 1.00 37.44 104 PHE A CA 1
ATOM 837 C C . PHE A 1 104 ? 11.604 -31.864 18.138 1.00 37.44 104 PHE A C 1
ATOM 839 O O . PHE A 1 104 ? 11.067 -32.405 19.102 1.00 37.44 104 PHE A O 1
ATOM 846 N N . SER A 1 105 ? 11.409 -32.292 16.892 1.00 38.25 105 SER A N 1
ATOM 847 C CA . SER A 1 105 ? 10.681 -33.531 16.592 1.00 38.25 105 SER A CA 1
ATOM 848 C C . SER A 1 105 ? 11.639 -34.551 15.977 1.00 38.25 105 SER A C 1
ATOM 850 O O . SER A 1 105 ? 12.170 -34.330 14.890 1.00 38.25 105 SER A O 1
ATOM 852 N N . LEU A 1 106 ? 11.874 -35.674 16.667 1.00 37.72 106 LEU A N 1
ATOM 853 C CA . LEU A 1 106 ? 12.555 -36.834 16.084 1.00 37.72 106 LEU A CA 1
ATOM 854 C C . LEU A 1 106 ? 11.556 -37.624 15.231 1.00 37.72 106 LEU A C 1
ATOM 856 O O . LEU A 1 106 ? 10.586 -38.158 15.761 1.00 37.72 106 LEU A O 1
ATOM 860 N N . ALA A 1 107 ? 11.822 -37.756 13.933 1.00 41.41 107 ALA A N 1
ATOM 861 C CA . ALA A 1 107 ? 11.144 -38.733 13.087 1.00 41.41 107 ALA A CA 1
ATOM 862 C C . ALA A 1 107 ? 12.040 -39.974 12.939 1.00 41.41 107 ALA A C 1
ATOM 864 O O . ALA A 1 107 ? 13.130 -39.904 12.370 1.00 41.41 107 ALA A O 1
ATOM 865 N N . THR A 1 108 ? 11.602 -41.115 13.471 1.00 34.69 108 THR A N 1
ATOM 866 C CA . THR A 1 108 ? 12.247 -42.420 13.273 1.00 34.69 108 THR A CA 1
ATOM 867 C C . THR A 1 108 ? 11.730 -43.062 11.984 1.00 34.69 108 THR A C 1
ATOM 869 O O . THR A 1 108 ? 10.529 -43.271 11.822 1.00 34.69 108 THR A O 1
ATOM 872 N N . ALA A 1 109 ? 12.625 -43.385 11.047 1.00 38.09 109 ALA A N 1
ATOM 873 C CA . ALA A 1 109 ? 12.270 -44.141 9.849 1.00 38.09 109 ALA A CA 1
ATOM 874 C C . ALA A 1 109 ? 12.149 -45.638 10.191 1.00 38.09 109 ALA A C 1
ATOM 876 O O . ALA A 1 109 ? 13.033 -46.209 10.827 1.00 38.09 109 ALA A O 1
ATOM 877 N N . ALA A 1 110 ? 11.052 -46.284 9.787 1.00 35.59 110 ALA A N 1
ATOM 878 C CA . ALA A 1 110 ? 10.865 -47.723 9.979 1.00 35.59 110 ALA A CA 1
ATOM 879 C C . ALA A 1 110 ? 11.885 -48.541 9.145 1.00 35.59 110 ALA A C 1
ATOM 881 O O . ALA A 1 110 ? 12.186 -48.166 8.007 1.00 35.59 110 ALA A O 1
ATOM 882 N N . PRO A 1 111 ? 12.400 -49.678 9.653 1.00 37.69 111 PRO A N 1
ATOM 883 C CA . PRO A 1 111 ? 13.546 -50.378 9.078 1.00 37.69 111 PRO A CA 1
ATOM 884 C C . PRO A 1 111 ? 13.117 -51.380 7.998 1.00 37.69 111 PRO A C 1
ATOM 886 O O . PRO A 1 111 ? 13.302 -52.578 8.157 1.00 37.69 111 PRO A O 1
ATOM 889 N N . ALA A 1 112 ? 12.501 -50.925 6.908 1.00 38.47 112 ALA A N 1
ATOM 890 C CA . ALA A 1 112 ? 12.293 -51.758 5.716 1.00 38.47 112 ALA A CA 1
ATOM 891 C C . ALA A 1 112 ? 11.847 -50.914 4.517 1.00 38.47 112 ALA A C 1
ATOM 893 O O . ALA A 1 112 ? 10.745 -51.079 3.996 1.00 38.47 112 ALA A O 1
ATOM 894 N N . MET A 1 113 ? 12.690 -49.997 4.047 1.00 30.45 113 MET A N 1
ATOM 895 C CA . MET A 1 113 ? 12.455 -49.386 2.743 1.00 30.45 113 MET A CA 1
ATOM 896 C C . MET A 1 113 ? 13.779 -49.142 2.034 1.00 30.45 113 MET A C 1
ATOM 898 O O . MET A 1 113 ? 14.637 -48.389 2.485 1.00 30.45 113 MET A O 1
ATOM 902 N N . ARG A 1 114 ? 13.950 -49.848 0.915 1.00 35.34 114 ARG A N 1
ATOM 903 C CA . ARG A 1 114 ? 15.044 -49.672 -0.036 1.00 35.34 114 ARG A CA 1
ATOM 904 C C . ARG A 1 114 ? 15.040 -48.203 -0.457 1.00 35.34 114 ARG A C 1
ATOM 906 O O . ARG A 1 114 ? 14.074 -47.755 -1.072 1.00 35.34 114 ARG A O 1
ATOM 913 N N . LEU A 1 115 ? 16.089 -47.464 -0.096 1.00 31.94 115 LEU A N 1
ATOM 914 C CA . LEU A 1 115 ? 16.257 -46.056 -0.442 1.00 31.94 115 LEU A CA 1
ATOM 915 C C . LEU A 1 115 ? 16.501 -45.952 -1.954 1.00 31.94 115 LEU A C 1
ATOM 917 O O . LEU A 1 115 ? 17.628 -45.809 -2.424 1.00 31.94 115 LEU A O 1
ATOM 921 N N . HIS A 1 116 ? 15.433 -46.045 -2.744 1.00 30.70 116 HIS A N 1
ATOM 922 C CA . HIS A 1 116 ? 15.423 -45.327 -4.001 1.00 30.70 116 HIS A CA 1
ATOM 923 C C . HIS A 1 116 ? 15.648 -43.872 -3.623 1.00 30.70 116 HIS A C 1
ATOM 925 O O . HIS A 1 116 ? 14.876 -43.307 -2.847 1.00 30.70 116 HIS A O 1
ATOM 931 N N . LEU A 1 117 ? 16.733 -43.294 -4.140 1.00 37.38 117 LEU A N 1
ATOM 932 C CA . LEU A 1 117 ? 16.891 -41.856 -4.272 1.00 37.38 117 LEU A CA 1
ATOM 933 C C . LEU A 1 117 ? 15.686 -41.348 -5.068 1.00 37.38 117 LEU A C 1
ATOM 935 O O . LEU A 1 117 ? 15.761 -41.098 -6.270 1.00 37.38 117 LEU A O 1
ATOM 939 N N . LEU A 1 118 ? 14.547 -41.195 -4.400 1.00 35.84 118 LEU A N 1
ATOM 940 C CA . LEU A 1 118 ? 13.597 -40.184 -4.769 1.00 35.84 118 LEU A CA 1
ATOM 941 C C . LEU A 1 118 ? 14.410 -38.911 -4.583 1.00 35.84 118 LEU A C 1
ATOM 943 O O . LEU A 1 118 ? 14.591 -38.437 -3.463 1.00 35.84 118 LEU A O 1
ATOM 947 N N . ARG A 1 119 ? 14.963 -38.395 -5.691 1.00 34.12 119 ARG A N 1
ATOM 948 C CA . ARG A 1 119 ? 15.073 -36.951 -5.890 1.00 34.12 119 ARG A CA 1
ATOM 949 C C . ARG A 1 119 ? 13.737 -36.430 -5.412 1.00 34.12 119 ARG A C 1
ATOM 951 O O . ARG A 1 119 ? 12.747 -36.599 -6.124 1.00 34.12 119 ARG A O 1
ATOM 958 N N . SER A 1 120 ? 13.671 -35.992 -4.159 1.00 33.91 120 SER A N 1
ATOM 959 C CA . SER A 1 120 ? 12.386 -35.747 -3.557 1.00 33.91 120 SER A CA 1
ATOM 960 C C . SER A 1 120 ? 11.893 -34.473 -4.219 1.00 33.91 120 SER A C 1
ATOM 962 O O . SER A 1 120 ? 12.176 -33.341 -3.844 1.00 33.91 120 SER A O 1
ATOM 964 N N . SER A 1 121 ? 11.047 -34.682 -5.213 1.00 33.19 121 SER A N 1
ATOM 965 C CA . SER A 1 121 ? 9.964 -33.795 -5.587 1.00 33.19 121 SER A CA 1
ATOM 966 C C . SER A 1 121 ? 8.992 -33.581 -4.410 1.00 33.19 121 SER A C 1
ATOM 968 O O . SER A 1 121 ? 7.813 -33.359 -4.640 1.00 33.19 121 SER A O 1
ATOM 970 N N . ALA A 1 122 ? 9.454 -33.706 -3.160 1.00 36.22 122 ALA A N 1
ATOM 971 C CA . ALA A 1 122 ? 8.766 -33.383 -1.921 1.00 36.22 122 ALA A CA 1
ATOM 972 C C . ALA A 1 122 ? 9.089 -31.949 -1.463 1.00 36.22 122 ALA A C 1
ATOM 974 O O . ALA A 1 122 ? 8.518 -31.481 -0.491 1.00 36.22 122 ALA A O 1
ATOM 975 N N . PHE A 1 123 ? 9.911 -31.217 -2.225 1.00 37.78 123 PHE A N 1
ATOM 976 C CA . PHE A 1 123 ? 9.732 -29.776 -2.413 1.00 37.78 123 PHE A CA 1
ATOM 977 C C . PHE A 1 123 ? 8.844 -29.523 -3.644 1.00 37.78 123 PHE A C 1
ATOM 979 O O . PHE A 1 123 ? 9.128 -28.690 -4.499 1.00 37.78 123 PHE A O 1
ATOM 986 N N . ARG A 1 124 ? 7.787 -30.323 -3.818 1.00 37.25 124 ARG A N 1
ATOM 987 C CA . ARG A 1 124 ? 6.669 -29.900 -4.652 1.00 37.25 124 ARG A CA 1
ATOM 988 C C . ARG A 1 124 ? 5.829 -29.060 -3.726 1.00 37.25 124 ARG A C 1
ATOM 990 O O . ARG A 1 124 ? 5.242 -29.581 -2.784 1.00 37.25 124 ARG A O 1
ATOM 997 N N . GLU A 1 125 ? 5.860 -27.767 -3.993 1.00 43.91 125 GLU A N 1
ATOM 998 C CA . GLU A 1 125 ? 4.969 -26.776 -3.429 1.00 43.91 125 GLU A CA 1
ATOM 999 C C . GLU A 1 125 ? 3.527 -27.226 -3.707 1.00 43.91 125 GLU A C 1
ATOM 1001 O O . GLU A 1 125 ? 2.913 -26.889 -4.717 1.00 43.91 125 GLU A O 1
ATOM 1006 N N . HIS A 1 126 ? 3.005 -28.104 -2.854 1.00 37.31 126 HIS A N 1
ATOM 1007 C CA . HIS A 1 126 ? 1.597 -28.434 -2.807 1.00 37.31 126 HIS A CA 1
ATOM 1008 C C . HIS A 1 126 ? 0.976 -27.329 -1.970 1.00 37.31 126 HIS A C 1
ATOM 1010 O O . HIS A 1 126 ? 0.669 -27.503 -0.794 1.00 37.31 126 HIS A O 1
ATOM 1016 N N . TRP A 1 127 ? 0.908 -26.150 -2.589 1.00 42.50 127 TRP A N 1
ATOM 1017 C CA . TRP A 1 127 ? 0.092 -25.050 -2.126 1.00 42.50 127 TRP A CA 1
ATOM 1018 C C . TRP A 1 127 ? -1.300 -25.627 -1.915 1.00 42.50 127 TRP A C 1
ATOM 1020 O O . TRP A 1 127 ? -1.986 -26.007 -2.868 1.00 42.50 127 TRP A O 1
ATOM 1030 N N . THR A 1 128 ? -1.690 -25.767 -0.653 1.00 28.62 128 THR A N 1
ATOM 1031 C CA . THR A 1 128 ? -3.095 -25.889 -0.312 1.00 28.62 128 THR A CA 1
ATOM 1032 C C . THR A 1 128 ? -3.813 -24.749 -1.030 1.00 28.62 128 THR A C 1
ATOM 1034 O O . THR A 1 128 ? -3.264 -23.657 -1.198 1.00 28.62 128 THR A O 1
ATOM 1037 N N . MET A 1 129 ? -5.027 -25.005 -1.514 1.00 35.50 129 MET A N 1
ATOM 1038 C CA . MET A 1 129 ? -5.953 -23.964 -1.966 1.00 35.50 129 MET A CA 1
ATOM 1039 C C . MET A 1 129 ? -6.361 -23.114 -0.752 1.00 35.50 129 MET A C 1
ATOM 1041 O O . MET A 1 129 ? -7.512 -23.085 -0.333 1.00 35.50 129 MET A O 1
ATOM 1045 N N . GLU A 1 130 ? -5.390 -22.470 -0.126 1.00 40.12 130 GLU A N 1
ATOM 1046 C CA . GLU A 1 130 ? -5.575 -21.433 0.851 1.00 40.12 130 GLU A CA 1
ATOM 1047 C C . GLU A 1 130 ? -5.663 -20.145 0.063 1.00 40.12 130 GLU A C 1
ATOM 1049 O O . GLU A 1 130 ? -4.865 -19.862 -0.828 1.00 40.12 130 GLU A O 1
ATOM 1054 N N . ILE A 1 131 ? -6.697 -19.376 0.358 1.00 46.88 131 ILE A N 1
ATOM 1055 C CA . ILE A 1 131 ? -6.884 -18.032 -0.157 1.00 46.88 131 ILE A CA 1
ATOM 1056 C C . ILE A 1 131 ? -5.600 -17.256 0.183 1.00 46.88 131 ILE A C 1
ATOM 1058 O O . ILE A 1 131 ? -5.462 -16.771 1.300 1.00 46.88 131 ILE A O 1
ATOM 1062 N N . ALA A 1 132 ? -4.632 -17.167 -0.731 1.00 48.62 132 ALA A N 1
ATOM 1063 C CA . ALA A 1 132 ? -3.448 -16.342 -0.547 1.00 48.62 132 ALA A CA 1
ATOM 1064 C C . ALA A 1 132 ? -3.922 -14.883 -0.541 1.00 48.62 132 ALA A C 1
ATOM 1066 O O . ALA A 1 132 ? -4.316 -14.328 -1.566 1.00 48.62 132 ALA A O 1
ATOM 1067 N N . LEU A 1 133 ? -4.001 -14.282 0.646 1.00 60.53 133 LEU A N 1
ATOM 1068 C CA . LEU A 1 133 ? -4.645 -12.974 0.824 1.00 60.53 133 LEU A CA 1
ATOM 1069 C C . LEU A 1 133 ? -3.721 -11.806 0.506 1.00 60.53 133 LEU A C 1
ATOM 1071 O O . LEU A 1 133 ? -4.206 -10.721 0.180 1.00 60.53 133 LEU A O 1
ATOM 1075 N N . ALA A 1 134 ? -2.416 -12.055 0.569 1.00 69.06 134 ALA A N 1
ATOM 1076 C CA . ALA A 1 134 ? -1.378 -11.171 0.084 1.00 69.06 134 ALA A CA 1
ATOM 1077 C C . ALA A 1 134 ? -0.712 -11.820 -1.137 1.00 69.06 134 ALA A C 1
ATOM 1079 O O . ALA A 1 134 ? -0.210 -12.939 -1.059 1.00 69.06 134 ALA A O 1
ATOM 1080 N N . THR A 1 135 ? -0.740 -11.119 -2.261 1.00 83.25 135 THR A N 1
ATOM 1081 C CA . THR A 1 135 ? -0.029 -11.432 -3.503 1.00 83.25 135 THR A CA 1
ATOM 1082 C C . THR A 1 135 ? 0.932 -10.286 -3.820 1.00 83.25 135 THR A C 1
ATOM 1084 O O . THR A 1 135 ? 1.009 -9.314 -3.069 1.00 83.25 135 THR A O 1
ATOM 1087 N N . GLU A 1 136 ? 1.644 -10.352 -4.948 1.00 84.44 136 GLU A N 1
ATOM 1088 C CA . GLU A 1 136 ? 2.472 -9.228 -5.415 1.00 84.44 136 GLU A CA 1
ATOM 1089 C C . GLU A 1 136 ? 1.683 -7.912 -5.542 1.00 84.44 136 GLU A C 1
ATOM 1091 O O . GLU A 1 136 ? 2.164 -6.855 -5.142 1.00 84.44 136 GLU A O 1
ATOM 1096 N N . ASN A 1 137 ? 0.431 -7.992 -6.006 1.00 91.62 137 ASN A N 1
ATOM 1097 C CA . ASN A 1 137 ? -0.364 -6.827 -6.403 1.00 91.62 137 ASN A CA 1
ATOM 1098 C C . ASN A 1 137 ? -1.619 -6.628 -5.555 1.00 91.62 137 ASN A C 1
ATOM 1100 O O . ASN A 1 137 ? -2.437 -5.755 -5.855 1.00 91.62 137 ASN A O 1
ATOM 1104 N N . SER A 1 138 ? -1.840 -7.442 -4.525 1.00 91.69 138 SER A N 1
ATOM 1105 C CA . SER A 1 138 ? -3.018 -7.287 -3.678 1.00 91.69 138 SER A CA 1
ATOM 1106 C C . SER A 1 138 ? -2.789 -7.738 -2.253 1.00 91.69 138 SER A C 1
ATOM 1108 O O . SER A 1 138 ? -2.124 -8.739 -2.034 1.00 91.69 138 SER A O 1
ATOM 1110 N N . ILE A 1 139 ? -3.397 -7.037 -1.304 1.00 92.88 139 ILE A N 1
ATOM 1111 C CA . ILE A 1 139 ? -3.397 -7.402 0.111 1.00 92.88 139 ILE A CA 1
ATOM 1112 C C . ILE A 1 139 ? -4.801 -7.276 0.691 1.00 92.88 139 ILE A C 1
ATOM 1114 O O . ILE A 1 139 ? -5.653 -6.563 0.154 1.00 92.88 139 ILE A O 1
ATOM 1118 N N . ILE A 1 140 ? -5.042 -7.956 1.808 1.00 92.06 140 ILE A N 1
ATOM 1119 C CA . ILE A 1 140 ? -6.287 -7.831 2.563 1.00 92.06 140 ILE A CA 1
ATOM 1120 C C . ILE A 1 140 ? -5.953 -7.392 3.983 1.00 92.06 140 ILE A C 1
ATOM 1122 O O . ILE A 1 140 ? -5.216 -8.068 4.703 1.00 92.06 140 ILE A O 1
ATOM 1126 N N . LEU A 1 141 ? -6.531 -6.261 4.376 1.00 93.25 141 LEU A N 1
ATOM 1127 C CA . LEU A 1 141 ? -6.532 -5.783 5.751 1.00 93.25 141 LEU A CA 1
ATOM 1128 C C . LEU A 1 141 ? -7.803 -6.289 6.431 1.00 93.25 141 LEU A C 1
ATOM 1130 O O . LEU A 1 141 ? -8.890 -6.193 5.863 1.00 93.25 141 LEU A O 1
ATOM 1134 N N . GLN A 1 142 ? -7.672 -6.848 7.627 1.00 93.00 142 GLN A N 1
ATOM 1135 C CA . GLN A 1 142 ? -8.764 -7.426 8.407 1.00 93.00 142 GLN A CA 1
ATOM 1136 C C . GLN A 1 142 ? -8.789 -6.898 9.830 1.00 93.00 142 GLN A C 1
ATOM 1138 O O . GLN A 1 142 ? -7.819 -6.294 10.290 1.00 93.00 142 GLN A O 1
ATOM 1143 N N . ASN A 1 143 ? -9.891 -7.187 10.529 1.00 92.69 143 ASN A N 1
ATOM 1144 C CA . ASN A 1 143 ? -10.127 -6.733 11.892 1.00 92.69 143 ASN A CA 1
ATOM 1145 C C . ASN A 1 143 ? -9.937 -5.212 11.992 1.00 92.69 143 ASN A C 1
ATOM 1147 O O . ASN A 1 143 ? -9.181 -4.715 12.824 1.00 92.69 143 ASN A O 1
ATOM 1151 N N . LEU A 1 144 ? -10.560 -4.493 11.053 1.00 95.25 144 LEU A N 1
ATOM 1152 C CA . LEU A 1 144 ? -10.390 -3.053 10.912 1.00 95.25 144 LEU A CA 1
ATOM 1153 C C . LEU A 1 144 ? -10.935 -2.316 12.135 1.00 95.25 144 LEU A C 1
ATOM 1155 O O . LEU A 1 144 ? -12.069 -2.532 12.553 1.00 95.25 144 LEU A O 1
ATOM 1159 N N . ASP A 1 145 ? -10.162 -1.385 12.660 1.00 96.31 145 ASP A N 1
ATOM 1160 C CA . ASP A 1 145 ? -10.569 -0.447 13.693 1.00 96.31 145 ASP A CA 1
ATOM 1161 C C . ASP A 1 145 ? -10.575 0.987 13.151 1.00 96.31 145 ASP A C 1
ATOM 1163 O O . ASP A 1 145 ? -10.066 1.257 12.062 1.00 96.31 145 ASP A O 1
ATOM 1167 N N . PHE A 1 146 ? -11.139 1.935 13.900 1.00 96.31 146 PHE A N 1
ATOM 1168 C CA . PHE A 1 146 ? -11.193 3.341 13.488 1.00 96.31 146 PHE A CA 1
ATOM 1169 C C . PHE A 1 146 ? -9.812 3.904 13.140 1.00 96.31 146 PHE A C 1
ATOM 1171 O O . PHE A 1 146 ? -9.684 4.677 12.187 1.00 96.31 146 PHE A O 1
ATOM 1178 N N . ALA A 1 147 ? -8.778 3.445 13.852 1.00 96.00 147 ALA A N 1
ATOM 1179 C CA . ALA A 1 147 ? -7.389 3.808 13.614 1.00 96.00 147 ALA A CA 1
ATOM 1180 C C . ALA A 1 147 ? -6.840 3.353 12.251 1.00 96.00 147 ALA A C 1
ATOM 1182 O O . ALA A 1 147 ? -5.798 3.870 11.865 1.00 96.00 147 ALA A O 1
ATOM 1183 N N . ALA A 1 148 ? -7.508 2.454 11.514 1.00 96.12 148 ALA A N 1
ATOM 1184 C CA . ALA A 1 148 ? -7.142 2.095 10.140 1.00 96.12 148 ALA A CA 1
ATOM 1185 C C . ALA A 1 148 ? -7.678 3.075 9.088 1.00 96.12 148 ALA A C 1
ATOM 1187 O O . ALA A 1 148 ? -7.256 3.013 7.932 1.00 96.12 148 ALA A O 1
ATOM 1188 N N . SER A 1 149 ? -8.567 3.999 9.460 1.00 97.25 149 SER A N 1
ATOM 1189 C CA . SER A 1 149 ? -9.001 5.063 8.552 1.00 97.25 149 SER A CA 1
ATOM 1190 C C . SER A 1 149 ? -7.807 5.906 8.105 1.00 97.25 149 SER A C 1
ATOM 1192 O O . SER A 1 149 ? -6.837 6.076 8.855 1.00 97.25 149 SER A O 1
ATOM 1194 N N . GLY A 1 150 ? -7.856 6.413 6.880 1.00 97.12 150 GLY A N 1
ATOM 1195 C CA . GLY A 1 150 ? -6.779 7.227 6.338 1.00 97.12 150 GLY A CA 1
ATOM 1196 C C . GLY A 1 150 ? -6.526 7.051 4.852 1.00 97.12 150 GLY A C 1
ATOM 1197 O O . GLY A 1 150 ? -7.225 6.309 4.160 1.00 97.12 150 GLY A O 1
ATOM 1198 N N . GLY A 1 151 ? -5.487 7.736 4.394 1.00 97.69 151 GLY A N 1
ATOM 1199 C CA . GLY A 1 151 ? -5.002 7.695 3.026 1.00 97.69 151 GLY A CA 1
ATOM 1200 C C . GLY A 1 151 ? -4.127 6.475 2.758 1.00 97.69 151 GLY A C 1
ATOM 1201 O O . GLY A 1 151 ? -3.211 6.172 3.527 1.00 97.69 151 GLY A O 1
ATOM 1202 N N . TYR A 1 152 ? -4.414 5.783 1.661 1.00 98.25 152 TYR A N 1
ATOM 1203 C CA . TYR A 1 152 ? -3.657 4.639 1.171 1.00 98.25 152 TYR A CA 1
ATOM 1204 C C . TYR A 1 152 ? -3.187 4.882 -0.258 1.00 98.25 152 TYR A C 1
ATOM 1206 O O . TYR A 1 152 ? -3.917 5.429 -1.084 1.00 98.25 152 TYR A O 1
ATOM 1214 N N . SER A 1 153 ? -1.984 4.422 -0.572 1.00 98.44 153 SER A N 1
ATOM 1215 C CA . SER A 1 153 ? -1.423 4.447 -1.923 1.00 98.44 153 SER A CA 1
ATOM 1216 C C . SER A 1 153 ? -0.630 3.169 -2.189 1.00 98.44 153 SER A C 1
ATOM 1218 O O . SER A 1 153 ? -0.326 2.401 -1.268 1.00 98.44 153 SER A O 1
ATOM 1220 N N . CYS A 1 154 ? -0.318 2.909 -3.457 1.00 97.81 154 CYS A N 1
ATOM 1221 C CA . CYS A 1 154 ? 0.669 1.900 -3.812 1.00 97.81 154 CYS A CA 1
ATOM 1222 C C . CYS A 1 154 ? 1.764 2.479 -4.703 1.00 97.81 154 CYS A C 1
ATOM 1224 O O . CYS A 1 154 ? 1.524 3.388 -5.492 1.00 97.81 154 CYS A O 1
ATOM 1226 N N . GLU A 1 155 ? 2.965 1.937 -4.575 1.00 97.44 155 GLU A N 1
ATOM 1227 C CA . GLU A 1 155 ? 4.143 2.302 -5.350 1.00 97.44 155 GLU A CA 1
ATOM 1228 C C . GLU A 1 155 ? 4.674 1.083 -6.090 1.00 97.44 155 GLU A C 1
ATOM 1230 O O . GLU A 1 155 ? 4.742 -0.013 -5.531 1.00 97.44 155 GLU A O 1
ATOM 1235 N N . VAL A 1 156 ? 5.065 1.290 -7.344 1.00 96.12 156 VAL A N 1
ATOM 1236 C CA . VAL A 1 156 ? 5.637 0.263 -8.212 1.00 96.12 156 VAL A CA 1
ATOM 1237 C C . VAL A 1 156 ? 7.022 0.711 -8.658 1.00 96.12 156 VAL A C 1
ATOM 1239 O O . VAL A 1 156 ? 7.178 1.829 -9.156 1.00 96.12 156 VAL A O 1
ATOM 1242 N N . SER A 1 157 ? 8.011 -0.166 -8.491 1.00 94.31 157 SER A N 1
ATOM 1243 C CA . SER A 1 157 ? 9.404 0.054 -8.889 1.00 94.31 157 SER A CA 1
ATOM 1244 C C . SER A 1 157 ? 9.836 -0.930 -9.978 1.00 94.31 157 SER A C 1
ATOM 1246 O O . SER A 1 157 ? 9.373 -2.072 -10.011 1.00 94.31 157 SER A O 1
ATOM 1248 N N . LEU A 1 158 ? 10.736 -0.487 -10.857 1.00 91.12 158 LEU A N 1
ATOM 1249 C CA . LEU A 1 158 ? 11.385 -1.289 -11.896 1.00 91.12 158 LEU A CA 1
ATOM 1250 C C . LEU A 1 158 ? 12.900 -1.338 -11.663 1.00 91.12 158 LEU A C 1
ATOM 1252 O O . LEU A 1 158 ? 13.476 -0.353 -11.201 1.00 91.12 158 LEU A O 1
ATOM 1256 N N . ASP A 1 159 ? 13.531 -2.453 -12.041 1.00 82.88 159 ASP A N 1
ATOM 1257 C CA . ASP A 1 159 ? 14.983 -2.650 -11.896 1.00 82.88 159 ASP A CA 1
ATOM 1258 C C . ASP A 1 159 ? 15.786 -1.996 -13.028 1.00 82.88 159 ASP A C 1
ATOM 1260 O O . ASP A 1 159 ? 16.860 -1.437 -12.807 1.00 82.88 159 ASP A O 1
ATOM 1264 N N . THR A 1 160 ? 15.291 -2.083 -14.267 1.00 78.75 160 THR A N 1
ATOM 1265 C CA . THR A 1 160 ? 16.022 -1.630 -15.459 1.00 78.75 160 THR A CA 1
ATOM 1266 C C . THR A 1 160 ? 15.089 -0.997 -16.498 1.00 78.75 160 THR A C 1
ATOM 1268 O O . THR A 1 160 ? 14.304 -1.703 -17.133 1.00 78.75 160 THR A O 1
ATOM 1271 N N . PRO A 1 161 ? 15.189 0.327 -16.736 1.00 80.88 161 PRO A N 1
ATOM 1272 C CA . PRO A 1 161 ? 15.819 1.360 -15.898 1.00 80.88 161 PRO A CA 1
ATOM 1273 C C . PRO A 1 161 ? 15.194 1.467 -14.497 1.00 80.88 161 PRO A C 1
ATOM 1275 O O . PRO A 1 161 ? 14.042 1.088 -14.290 1.00 80.88 161 PRO A O 1
ATOM 1278 N N . ILE A 1 162 ? 15.946 2.054 -13.559 1.00 83.44 162 ILE A N 1
ATOM 1279 C CA . ILE A 1 162 ? 15.441 2.366 -12.218 1.00 83.44 162 ILE A CA 1
ATOM 1280 C C . ILE A 1 162 ? 14.364 3.439 -12.349 1.00 83.44 162 ILE A C 1
ATOM 1282 O O . ILE A 1 162 ? 14.640 4.594 -12.675 1.00 83.44 162 ILE A O 1
ATOM 1286 N N . TYR A 1 163 ? 13.126 3.042 -12.094 1.00 86.62 163 TYR A N 1
ATOM 1287 C CA . TYR A 1 163 ? 11.963 3.912 -12.164 1.00 86.62 163 TYR A CA 1
ATOM 1288 C C . TYR A 1 163 ? 11.003 3.549 -11.037 1.00 86.62 163 TYR A C 1
ATOM 1290 O O . TYR A 1 163 ? 10.849 2.376 -10.706 1.00 86.62 163 TYR A O 1
ATOM 1298 N N . THR A 1 164 ? 10.369 4.540 -10.414 1.00 92.62 164 THR A N 1
ATOM 1299 C CA . THR A 1 164 ? 9.359 4.316 -9.372 1.00 92.62 164 THR A CA 1
ATOM 1300 C C . THR A 1 164 ? 8.200 5.277 -9.561 1.00 92.62 164 THR A C 1
ATOM 1302 O O . THR A 1 164 ? 8.407 6.471 -9.778 1.00 92.62 164 THR A O 1
ATOM 1305 N N .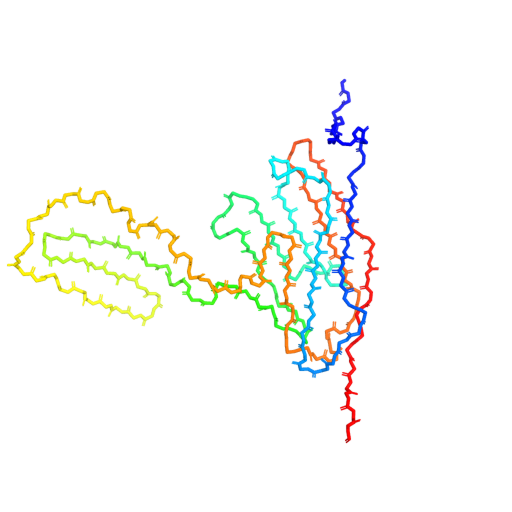 LYS A 1 165 ? 6.976 4.756 -9.468 1.00 94.31 165 LYS A N 1
ATOM 1306 C CA . LYS A 1 165 ? 5.747 5.542 -9.577 1.00 94.31 165 LYS A CA 1
ATOM 1307 C C . LYS A 1 165 ? 4.761 5.151 -8.486 1.00 94.31 165 LYS A C 1
ATOM 1309 O O . LYS A 1 165 ? 4.484 3.970 -8.291 1.00 94.31 165 LYS A O 1
AT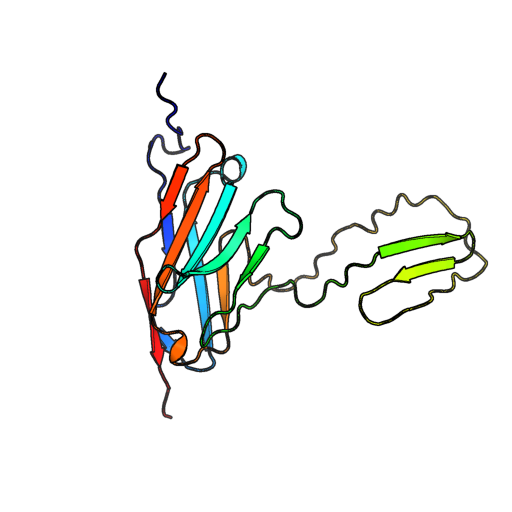OM 1314 N N . ALA A 1 166 ? 4.220 6.163 -7.815 1.00 96.44 166 ALA A N 1
ATOM 1315 C CA . ALA A 1 166 ? 3.131 6.029 -6.859 1.00 96.44 166 ALA A CA 1
ATOM 1316 C C . ALA A 1 166 ? 1.770 6.222 -7.539 1.00 96.44 166 ALA A C 1
ATOM 1318 O O . ALA A 1 166 ? 1.635 7.012 -8.479 1.00 96.44 166 ALA A O 1
ATOM 1319 N N . SER A 1 167 ? 0.751 5.540 -7.027 1.00 97.88 167 SER A N 1
ATOM 1320 C CA . SER A 1 167 ? -0.646 5.832 -7.319 1.00 97.88 167 SER A CA 1
ATOM 1321 C C . SER A 1 167 ? -1.085 7.137 -6.655 1.00 97.88 167 SER A C 1
ATOM 1323 O O . SER A 1 167 ? -0.486 7.598 -5.683 1.00 97.88 167 SER A O 1
ATOM 1325 N N . SER A 1 168 ? -2.221 7.675 -7.099 1.00 97.12 168 SER A N 1
ATOM 1326 C CA . SER A 1 168 ? -2.976 8.633 -6.288 1.00 97.12 168 SER A CA 1
ATOM 1327 C C . SER A 1 168 ? -3.397 7.998 -4.958 1.00 97.12 168 SER A C 1
ATOM 1329 O O . SER A 1 168 ? -3.719 6.805 -4.916 1.00 97.12 168 SER A O 1
ATOM 1331 N N . GLU A 1 169 ? -3.448 8.798 -3.898 1.00 97.44 169 GLU A N 1
ATOM 1332 C CA . GLU A 1 169 ? -3.939 8.356 -2.594 1.00 97.44 169 GLU A CA 1
ATOM 1333 C C . GLU A 1 169 ? -5.471 8.182 -2.604 1.00 97.44 169 GLU A C 1
ATOM 1335 O O . GLU A 1 169 ? -6.200 9.012 -3.154 1.00 97.44 169 GLU A O 1
ATOM 1340 N N . LYS A 1 170 ? -5.973 7.102 -1.995 1.00 98.06 170 LYS A N 1
ATOM 1341 C CA . LYS A 1 170 ? -7.404 6.846 -1.777 1.00 98.06 170 LYS A CA 1
ATOM 1342 C C . LYS A 1 170 ? -7.707 6.766 -0.284 1.00 98.06 170 LYS A C 1
ATOM 1344 O O . LYS A 1 170 ? -6.964 6.165 0.483 1.00 98.06 170 LYS A O 1
ATOM 1349 N N . GLN A 1 171 ? -8.813 7.385 0.119 1.00 97.88 171 GLN A N 1
ATOM 1350 C CA . GLN A 1 171 ? -9.228 7.472 1.519 1.00 97.88 171 GLN A CA 1
ATOM 1351 C C . GLN A 1 171 ? -10.103 6.277 1.911 1.00 97.88 171 GLN A C 1
ATOM 1353 O O . GLN A 1 171 ? -11.113 6.011 1.254 1.00 97.88 171 GLN A O 1
ATOM 1358 N N . LEU A 1 172 ? -9.737 5.606 3.004 1.00 97.88 172 LEU A N 1
ATOM 1359 C CA . LEU A 1 172 ? -10.566 4.631 3.708 1.00 97.88 172 LEU A CA 1
ATOM 1360 C C . LEU A 1 172 ? -11.199 5.281 4.933 1.00 97.88 172 LEU A C 1
ATOM 1362 O O . LEU A 1 172 ? -10.510 5.881 5.759 1.00 97.88 172 LEU A O 1
ATOM 1366 N N . THR A 1 173 ? -12.495 5.079 5.107 1.00 97.62 173 THR A N 1
ATOM 1367 C CA . THR A 1 173 ? -13.214 5.432 6.328 1.00 97.62 173 THR A CA 1
ATOM 1368 C C . THR A 1 173 ? -13.764 4.170 6.972 1.00 97.62 173 THR A C 1
ATOM 1370 O O . THR A 1 173 ? -14.622 3.489 6.405 1.00 97.62 173 THR A O 1
ATOM 1373 N N . VAL A 1 174 ? -13.278 3.861 8.173 1.00 97.25 174 VAL A N 1
ATOM 1374 C CA . VAL A 1 174 ? -13.826 2.775 8.982 1.00 97.25 174 VAL A CA 1
ATOM 1375 C C . VAL A 1 174 ? -14.974 3.320 9.822 1.00 97.25 174 VAL A C 1
ATOM 1377 O O . VAL A 1 174 ? -14.804 4.288 10.561 1.00 97.25 174 VAL A O 1
ATOM 1380 N N . PHE A 1 175 ? -16.147 2.705 9.711 1.00 95.81 17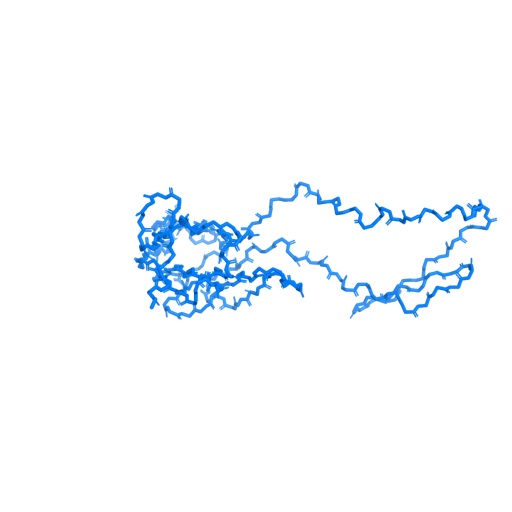5 PHE A N 1
ATOM 1381 C CA . PHE A 1 175 ? -17.351 3.123 10.426 1.00 95.81 175 PHE A CA 1
ATOM 1382 C C . PHE A 1 175 ? -17.874 2.005 11.326 1.00 95.81 175 PHE A C 1
ATOM 1384 O O . PHE A 1 175 ? -17.594 0.825 11.126 1.00 95.81 175 PHE A O 1
ATOM 1391 N N . ARG A 1 176 ? -18.655 2.367 12.344 1.00 94.50 176 ARG A N 1
ATOM 1392 C CA . ARG A 1 176 ? -19.379 1.400 13.172 1.00 94.50 176 ARG A CA 1
ATOM 1393 C C . ARG A 1 176 ? -20.824 1.346 12.690 1.00 94.50 176 ARG A C 1
ATOM 1395 O O . ARG A 1 176 ? -21.477 2.380 12.618 1.00 94.50 176 ARG A O 1
ATOM 1402 N N . MET A 1 177 ? -21.316 0.148 12.381 1.00 84.25 177 MET A N 1
ATOM 1403 C CA . MET A 1 177 ? -22.754 -0.077 12.239 1.00 84.25 177 MET A CA 1
ATOM 1404 C C . MET A 1 177 ? -23.351 -0.142 13.641 1.00 84.25 177 MET A C 1
ATOM 1406 O O . MET A 1 177 ? -22.927 -0.963 14.455 1.00 84.25 177 MET A O 1
ATOM 1410 N N . TYR A 1 178 ? -24.286 0.753 13.930 1.00 80.12 178 TYR A N 1
ATOM 1411 C CA . TYR A 1 178 ? -25.203 0.602 15.049 1.00 80.12 178 TYR A CA 1
ATOM 1412 C C . TYR A 1 178 ? -26.454 -0.063 14.470 1.00 80.12 178 TYR A C 1
ATOM 1414 O O . TYR A 1 178 ? -27.048 0.484 13.540 1.00 80.12 178 TYR A O 1
ATOM 1422 N N . LEU A 1 179 ? -26.756 -1.273 14.939 1.00 64.12 179 LEU A N 1
ATOM 1423 C CA . LEU A 1 179 ? -28.025 -1.961 14.704 1.00 64.12 179 LEU A CA 1
ATOM 1424 C C . LEU A 1 179 ? -28.925 -1.731 15.915 1.00 64.12 179 LEU A C 1
ATOM 1426 O O . LEU A 1 179 ? -28.365 -1.735 17.038 1.00 64.12 179 LEU A O 1
#

pLDDT: mean 74.12, std 24.13, range [28.62, 98.44]

Sequence (179 aa):
MDFYVKLPRGHTEVKVELQMERWAARGGSVRLRCVHDVPPHLLDKVVFLRHGTKIFQYIRDRKPPYRNFTTPGAVLKDGHRNCPIISITQVALDRVVVVGDDTFSLATAAPAMRLHLLRSSAFREHWTMEIALATENSIILQNLDFAASGGYSCEVSLDTPIYTKASSEKQLTVFRMYL

Foldseek 3Di:
DDQFDCFPVRDRDKDWAWDKDQEDAAQFKIKIFIDIRDDPQFWQKKFKDFVNHTQKIAGPPDVVRIDGDDQPQWDWDAPPPDDFPFDQPDDDPFWTWTDGPPDTDTDGDDPDDDDPPPPPPVVVPPPDPDPRQDDRGMIMIGNGDQSNWGWMKMKTFGVVPTDMDIHDIHTHGYDHDDD

Organism: NCBI:txid348720

Secondary structure (DSSP, 8-state):
-------TTS-SS--EEEE--SEEETT-EEEEEEEE---TTTEEEEEEEETTEEEEEEETT-SS-EEE--BTTBEE--TTTT----EEEEEETTEEEEEETTEEEEEEPPS---------TTS-----S------SSEEEEES--GGG-EEEEEEEEETTTTEEEEPPPEEEEEEPPP-